Protein AF-A0A1G9JHT1-F1 (afdb_monomer)

Solvent-accessible surface area (backbone atoms only — not comparable to full-atom values): 10284 Å² total; per-residue (Å²): 115,94,55,95,78,43,48,78,46,76,85,43,63,90,79,62,31,42,39,38,41,37,35,56,71,62,44,63,28,94,86,67,50,77,42,73,45,40,36,40,40,40,38,31,60,54,56,98,87,59,50,66,68,62,58,49,41,74,72,47,63,85,46,88,54,52,39,82,48,91,81,76,81,91,50,94,50,60,49,29,35,42,33,61,37,62,83,38,57,55,94,40,72,5,24,39,32,38,39,40,35,38,56,42,69,46,42,94,68,48,52,48,74,42,78,48,89,74,87,73,82,78,70,95,74,88,65,92,77,83,82,78,72,52,80,39,68,80,34,68,72,47,39,32,36,35,38,38,34,40,51,40,30,52,54,46,40,70,65,53,49,50,40,51,50,48,34,60,73,74,65,60,81,85,120

pLDDT: mean 82.98, std 16.63, range [43.59, 98.5]

Foldseek 3Di:
DDDPQKDWDWDDDPPQKTKIKIKHFFDQFPVRDTDTKIKMKMKHFADPPDDLVVVVCVVCVVAPQWDWDDQDPQAPAKTKIWGFACVDPVVQRTKTKMKMKGKDFADPDFQDWDFDDDDDPDDPPPDDDDDDGDTDRDGHGGMMMMMMMITDGPRCCVVSSVVVSCCVPPPDDDD

Mean predicted aligned error: 8.84 Å

Radius of gyration: 19.45 Å; Cα contacts (8 Å, |Δi|>4): 325; chains: 1; bounding box: 48×53×46 Å

Structure (mmCIF, N/CA/C/O backbone):
data_AF-A0A1G9JHT1-F1
#
_entry.id   AF-A0A1G9JHT1-F1
#
loop_
_atom_site.group_PDB
_atom_site.id
_atom_site.type_symbol
_atom_site.label_atom_id
_atom_site.label_alt_id
_atom_site.label_comp_id
_atom_site.label_asym_id
_atom_site.label_entity_id
_atom_site.label_seq_id
_atom_site.pdbx_PDB_ins_code
_atom_site.Cartn_x
_atom_site.Cartn_y
_atom_site.Cartn_z
_atom_site.occupancy
_atom_site.B_iso_or_equiv
_atom_site.auth_seq_id
_atom_site.auth_comp_id
_atom_site.auth_asym_id
_atom_site.auth_atom_id
_atom_site.pdbx_PDB_model_num
ATOM 1 N N . MET A 1 1 ? -6.364 13.623 -1.952 1.00 59.78 1 MET A N 1
ATOM 2 C CA . MET A 1 1 ? -5.634 14.123 -3.144 1.00 59.78 1 MET A CA 1
ATOM 3 C C . MET A 1 1 ? -4.218 14.443 -2.692 1.00 59.78 1 MET A C 1
ATOM 5 O O . MET A 1 1 ? -4.106 15.086 -1.659 1.00 59.78 1 MET A O 1
ATOM 9 N N . LEU A 1 2 ? -3.175 13.962 -3.378 1.00 71.62 2 LEU A N 1
ATOM 10 C CA . LEU A 1 2 ? -1.789 14.315 -3.047 1.00 71.62 2 LEU A CA 1
ATOM 11 C C . LEU A 1 2 ? -1.526 15.788 -3.387 1.00 71.62 2 LEU A C 1
ATOM 13 O O . LEU A 1 2 ? -1.843 16.217 -4.498 1.00 71.62 2 LEU A O 1
ATOM 17 N N . ASP A 1 3 ? -0.974 16.540 -2.436 1.00 79.62 3 ASP A N 1
ATOM 18 C CA . ASP A 1 3 ? -0.668 17.968 -2.565 1.00 79.62 3 ASP A CA 1
ATOM 19 C C . ASP A 1 3 ? 0.625 18.347 -1.809 1.00 79.62 3 ASP A C 1
ATOM 21 O O . ASP A 1 3 ? 1.334 17.485 -1.286 1.00 79.62 3 ASP A O 1
ATOM 25 N N . SER A 1 4 ? 0.951 19.643 -1.762 1.00 68.06 4 SER A N 1
ATOM 26 C CA . SER A 1 4 ? 2.187 20.168 -1.161 1.00 68.06 4 SER A CA 1
ATOM 27 C C . SER A 1 4 ? 2.312 19.970 0.354 1.00 68.06 4 SER A C 1
ATOM 29 O O . SER A 1 4 ? 3.372 20.251 0.911 1.00 68.06 4 SER A O 1
ATOM 31 N N . THR A 1 5 ? 1.267 19.497 1.034 1.00 75.31 5 THR A N 1
ATOM 32 C CA . THR A 1 5 ? 1.295 19.191 2.472 1.00 75.31 5 THR A CA 1
ATOM 33 C C . THR A 1 5 ? 1.816 17.783 2.776 1.00 75.31 5 THR A C 1
ATOM 35 O O . THR A 1 5 ? 2.046 17.450 3.938 1.00 75.31 5 THR A O 1
ATOM 38 N N . TRP A 1 6 ? 2.015 16.950 1.750 1.00 82.88 6 TRP A N 1
ATOM 39 C CA . TRP A 1 6 ? 2.422 15.554 1.887 1.00 82.88 6 TRP A CA 1
ATOM 40 C C . TRP A 1 6 ? 3.946 15.437 1.857 1.00 82.88 6 TRP A C 1
ATOM 42 O O . TRP A 1 6 ? 4.615 16.087 1.052 1.00 82.88 6 TRP A O 1
ATOM 52 N N . ARG A 1 7 ? 4.510 14.563 2.697 1.00 71.56 7 ARG A N 1
ATOM 53 C CA . ARG A 1 7 ? 5.939 14.221 2.619 1.00 71.56 7 ARG A CA 1
ATOM 54 C C . ARG A 1 7 ? 6.144 13.027 1.690 1.00 71.56 7 ARG A C 1
ATOM 56 O O . ARG A 1 7 ? 5.391 12.058 1.778 1.00 71.56 7 ARG A O 1
ATOM 63 N N . VAL A 1 8 ? 7.172 13.096 0.840 1.00 69.75 8 VAL A N 1
ATOM 64 C CA . VAL A 1 8 ? 7.596 12.007 -0.053 1.00 69.75 8 VAL A CA 1
ATOM 65 C C . VAL A 1 8 ? 9.074 11.700 0.177 1.00 69.75 8 VAL A C 1
ATOM 67 O O . VAL A 1 8 ? 9.914 12.582 0.011 1.00 69.75 8 VAL A O 1
ATOM 70 N N . ASP A 1 9 ? 9.384 10.452 0.522 1.00 66.75 9 ASP A N 1
ATOM 71 C CA . ASP A 1 9 ? 10.747 9.963 0.755 1.00 66.75 9 ASP A CA 1
ATOM 72 C C . ASP A 1 9 ? 11.097 8.845 -0.253 1.00 66.75 9 ASP A C 1
ATOM 74 O O . ASP A 1 9 ? 10.294 7.934 -0.458 1.00 66.75 9 ASP A O 1
ATOM 78 N N . ILE A 1 10 ? 12.293 8.887 -0.868 1.00 65.38 10 ILE A N 1
ATOM 79 C CA . ILE A 1 10 ? 12.769 7.913 -1.882 1.00 65.38 10 ILE A CA 1
ATOM 80 C C . ILE A 1 10 ? 14.057 7.220 -1.389 1.00 65.38 10 ILE A C 1
ATOM 82 O O . ILE A 1 10 ? 15.157 7.689 -1.692 1.00 65.38 10 ILE A O 1
ATOM 86 N N . PRO A 1 11 ? 13.967 6.152 -0.574 1.00 55.84 11 PRO A N 1
ATOM 87 C CA . PRO A 1 11 ? 15.137 5.617 0.125 1.00 55.84 11 PRO A CA 1
ATOM 88 C C . PRO A 1 11 ? 16.030 4.654 -0.676 1.00 55.84 11 PRO A C 1
ATOM 90 O O . PRO A 1 11 ? 17.174 4.459 -0.269 1.00 55.84 11 PRO A O 1
ATOM 93 N N . ASP A 1 12 ? 15.575 4.045 -1.780 1.00 52.59 12 ASP A N 1
ATOM 94 C CA . ASP A 1 12 ? 16.397 3.077 -2.528 1.00 52.59 12 ASP A CA 1
ATOM 95 C C . ASP A 1 12 ? 16.121 3.098 -4.041 1.00 52.59 12 ASP A C 1
ATOM 97 O O . ASP A 1 12 ? 14.974 3.159 -4.479 1.00 52.59 12 ASP A O 1
ATOM 101 N N . TYR A 1 13 ? 17.207 3.046 -4.813 1.00 54.97 13 TYR A N 1
ATOM 102 C CA . TYR A 1 13 ? 17.247 2.822 -6.265 1.00 54.97 13 TYR A CA 1
ATOM 103 C C . TYR A 1 13 ? 18.333 1.783 -6.634 1.00 54.97 13 TYR A C 1
ATOM 105 O O . TYR A 1 13 ? 18.341 1.231 -7.735 1.00 54.97 13 TYR A O 1
ATOM 113 N N . LYS A 1 14 ? 19.270 1.466 -5.722 1.00 53.94 14 LYS A N 1
ATOM 114 C CA . LYS A 1 14 ? 20.508 0.731 -6.046 1.00 53.94 14 LYS A CA 1
ATOM 115 C C . LYS A 1 14 ? 20.284 -0.756 -6.334 1.00 53.94 14 LYS A C 1
ATOM 117 O O . LYS A 1 14 ? 21.107 -1.356 -7.017 1.00 53.94 14 LYS A O 1
ATOM 122 N N . ASN A 1 15 ? 19.174 -1.339 -5.877 1.00 63.16 15 ASN A N 1
ATOM 123 C CA . ASN A 1 15 ? 18.905 -2.781 -5.972 1.00 63.16 15 ASN A CA 1
ATOM 124 C C . ASN A 1 15 ? 17.887 -3.173 -7.062 1.00 63.16 15 ASN A C 1
ATOM 126 O O . ASN A 1 15 ? 17.264 -4.229 -6.965 1.00 63.16 15 ASN A O 1
ATOM 130 N N . ARG A 1 16 ? 17.677 -2.329 -8.088 1.00 67.56 16 ARG A N 1
ATOM 131 C CA . ARG A 1 16 ? 16.566 -2.473 -9.064 1.00 67.56 16 ARG A CA 1
ATOM 132 C C . ARG A 1 16 ? 15.190 -2.535 -8.385 1.00 67.56 16 ARG A C 1
ATOM 134 O O . ARG A 1 16 ? 14.258 -3.182 -8.869 1.00 67.56 16 ARG A O 1
ATOM 141 N N . GLN A 1 17 ? 15.103 -1.875 -7.236 1.00 72.50 17 GLN A N 1
ATOM 142 C CA . GLN A 1 17 ? 13.898 -1.664 -6.457 1.00 72.50 17 GLN A CA 1
ATOM 143 C C . GLN A 1 17 ? 13.781 -0.166 -6.216 1.00 72.50 17 GLN A C 1
ATOM 145 O O . GLN A 1 17 ? 14.774 0.473 -5.875 1.00 72.50 17 GLN A O 1
ATOM 150 N N . GLY A 1 18 ? 12.590 0.375 -6.440 1.00 75.62 18 GLY A N 1
ATOM 151 C CA . GLY A 1 18 ? 12.225 1.734 -6.075 1.00 75.62 18 GLY A CA 1
ATOM 152 C C . GLY A 1 18 ? 11.284 1.679 -4.886 1.00 75.62 18 GLY A C 1
ATOM 153 O O . GLY A 1 18 ? 10.299 0.945 -4.925 1.00 75.62 18 GLY A O 1
ATOM 154 N N . VAL A 1 19 ? 11.572 2.445 -3.842 1.00 80.56 19 VAL A N 1
ATOM 155 C CA . VAL A 1 19 ? 10.673 2.598 -2.696 1.00 80.56 19 VAL A CA 1
ATOM 156 C C . VAL A 1 19 ? 10.287 4.064 -2.581 1.00 80.56 19 VAL A C 1
ATOM 158 O O . VAL A 1 19 ? 11.138 4.937 -2.719 1.00 80.56 19 VAL A O 1
ATOM 161 N N . PHE A 1 20 ? 9.009 4.325 -2.332 1.00 83.00 20 PHE A N 1
ATOM 162 C CA . PHE A 1 20 ? 8.463 5.655 -2.110 1.00 83.00 20 PHE A CA 1
ATOM 163 C C . PHE A 1 20 ? 7.567 5.604 -0.883 1.00 83.00 20 PHE A C 1
ATOM 165 O O . PHE A 1 20 ? 6.588 4.859 -0.851 1.00 83.00 20 PHE A O 1
ATOM 172 N N . VAL A 1 21 ? 7.900 6.394 0.128 1.00 85.62 21 VAL A N 1
ATOM 173 C CA . VAL A 1 21 ? 7.052 6.570 1.307 1.00 85.62 21 VAL A CA 1
ATOM 174 C C . VAL A 1 21 ? 6.304 7.876 1.139 1.00 85.62 21 VAL A C 1
ATOM 176 O O . VAL A 1 21 ? 6.916 8.913 0.902 1.00 85.62 21 VAL A O 1
ATOM 179 N N . ILE A 1 22 ? 4.986 7.821 1.262 1.00 88.31 22 ILE A N 1
ATOM 180 C CA . ILE A 1 22 ? 4.103 8.973 1.199 1.00 88.31 22 ILE A CA 1
ATOM 181 C C . ILE A 1 22 ? 3.436 9.111 2.565 1.00 88.31 22 ILE A C 1
ATOM 183 O O . ILE A 1 22 ? 2.743 8.200 3.023 1.00 88.31 22 ILE A O 1
ATOM 187 N N . THR A 1 23 ? 3.632 10.253 3.215 1.00 90.81 23 THR A N 1
ATOM 188 C CA . THR A 1 23 ? 3.018 10.572 4.510 1.00 90.81 23 THR A CA 1
ATOM 189 C C . THR A 1 23 ? 2.042 11.737 4.333 1.00 90.81 23 THR A C 1
ATOM 191 O O . THR A 1 23 ? 2.486 12.886 4.239 1.00 90.81 23 THR A O 1
ATOM 194 N N . PRO A 1 24 ? 0.725 11.468 4.258 1.00 92.06 24 PRO A N 1
ATOM 195 C CA . PRO A 1 24 ? -0.299 12.510 4.238 1.00 92.06 24 PRO A CA 1
ATOM 196 C C . PRO A 1 24 ? -0.397 13.269 5.567 1.00 92.06 24 PRO A C 1
ATOM 198 O O . PRO A 1 24 ? 0.127 12.805 6.587 1.00 92.06 24 PRO A O 1
ATOM 201 N N . PRO A 1 25 ? -1.135 14.393 5.596 1.00 91.75 25 PRO A N 1
ATOM 202 C CA . PRO A 1 25 ? -1.530 15.037 6.839 1.00 91.75 25 PRO A CA 1
ATOM 203 C C . PRO A 1 25 ? -2.275 14.085 7.777 1.00 91.75 25 PRO A C 1
ATOM 205 O O . PRO A 1 25 ? -3.011 13.191 7.350 1.00 91.75 25 PRO A O 1
ATOM 208 N N . THR A 1 26 ? -2.111 14.318 9.076 1.00 94.00 26 THR A N 1
ATOM 209 C CA . THR A 1 26 ? -2.847 13.602 10.119 1.00 94.00 26 THR A CA 1
ATOM 210 C C .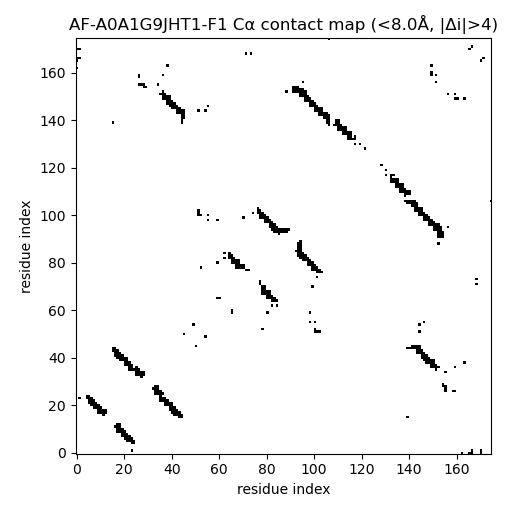 THR A 1 26 ? -4.355 13.823 9.998 1.00 94.00 26 THR A C 1
ATOM 212 O O . THR A 1 26 ? -4.801 14.917 9.652 1.00 94.00 26 THR A O 1
ATOM 215 N N . VAL A 1 27 ? -5.142 12.813 10.367 1.00 94.38 27 VAL A N 1
ATOM 216 C CA . VAL A 1 27 ? -6.609 12.877 10.416 1.00 94.38 27 VAL A CA 1
ATOM 217 C C . VAL A 1 27 ? -7.073 12.774 11.864 1.00 94.38 27 VAL A C 1
ATOM 219 O O . VAL A 1 27 ? -6.485 12.043 12.661 1.00 94.38 27 VAL A O 1
ATOM 222 N N . LYS A 1 28 ? -8.137 13.498 12.221 1.00 94.19 28 LYS A N 1
ATOM 223 C CA . LYS A 1 28 ? -8.744 13.397 13.550 1.00 94.19 28 LYS A CA 1
ATOM 224 C C . LYS A 1 28 ? -9.539 12.105 13.686 1.00 94.19 28 LYS A C 1
ATOM 226 O O . LYS A 1 28 ? -10.432 11.846 12.884 1.00 94.19 28 LYS A O 1
ATOM 231 N N . ASN A 1 29 ? -9.263 11.333 14.734 1.00 92.81 29 ASN A N 1
ATOM 232 C CA . ASN A 1 29 ? -10.130 10.225 15.121 1.00 92.81 29 ASN A CA 1
ATOM 233 C C . ASN A 1 29 ? -11.416 10.734 15.802 1.00 92.81 29 ASN A C 1
ATOM 235 O O . ASN A 1 29 ? -11.585 11.930 16.055 1.00 92.81 29 ASN A O 1
ATOM 239 N N . LYS A 1 30 ? -12.312 9.809 16.167 1.00 87.94 30 LYS A N 1
ATOM 240 C CA . LYS A 1 30 ? -13.597 10.113 16.833 1.00 87.94 30 LYS A CA 1
ATOM 241 C C . LYS A 1 30 ? -13.456 10.898 18.146 1.00 87.94 30 LYS A C 1
ATOM 243 O O . LYS A 1 30 ? -14.389 11.586 18.543 1.00 87.94 30 LYS A O 1
ATOM 248 N N . ASN A 1 31 ? -12.292 10.826 18.793 1.00 89.38 31 ASN A N 1
ATOM 249 C CA . ASN A 1 31 ? -11.983 11.532 20.039 1.00 89.38 31 ASN A CA 1
ATOM 250 C C . ASN A 1 31 ? -11.269 12.879 19.801 1.00 89.38 31 ASN A C 1
ATOM 252 O O . ASN A 1 31 ? -10.809 13.508 20.750 1.00 89.38 31 ASN A O 1
ATOM 256 N N . GLY A 1 32 ? -11.128 13.314 18.544 1.00 91.19 32 GLY A N 1
ATOM 257 C CA . GLY A 1 32 ? -10.468 14.566 18.167 1.00 91.19 32 GLY A CA 1
ATOM 258 C C . GLY A 1 32 ? -8.936 14.521 18.168 1.00 91.19 32 GLY A C 1
ATOM 259 O O . GLY A 1 32 ? -8.303 15.549 17.905 1.00 91.19 32 GLY A O 1
ATOM 260 N N . LYS A 1 33 ? -8.334 13.352 18.431 1.00 94.06 33 LYS A N 1
ATOM 261 C CA . LYS A 1 33 ? -6.881 13.143 18.411 1.00 94.06 33 LYS A CA 1
ATOM 262 C C . LYS A 1 33 ? -6.394 13.025 16.970 1.00 94.06 33 LYS A C 1
ATOM 264 O O . LYS A 1 33 ? -6.964 12.268 16.191 1.00 94.06 33 LYS A O 1
ATOM 269 N N . ASP A 1 34 ? -5.320 13.734 16.643 1.00 96.31 34 ASP A N 1
ATOM 270 C CA . ASP A 1 34 ? -4.668 13.643 15.337 1.00 96.31 34 ASP A CA 1
ATOM 271 C C . ASP A 1 34 ? -3.868 12.337 15.219 1.00 96.31 34 ASP A C 1
ATOM 273 O O . ASP A 1 34 ? -3.015 12.036 16.058 1.00 96.31 34 ASP A O 1
ATOM 277 N N . ILE A 1 35 ? -4.160 11.558 14.179 1.00 96.25 35 ILE A N 1
ATOM 278 C CA . ILE A 1 35 ? -3.547 10.262 13.888 1.00 96.25 35 ILE A CA 1
ATOM 279 C C . ILE A 1 35 ? -2.919 10.303 12.495 1.00 96.25 35 ILE A C 1
ATOM 281 O O . ILE A 1 35 ? -3.543 10.730 11.524 1.00 96.25 35 ILE A O 1
ATOM 285 N N . GLY A 1 36 ? -1.665 9.868 12.405 1.00 95.00 36 GLY A N 1
ATOM 286 C CA . GLY A 1 36 ? -0.956 9.712 11.139 1.00 95.00 36 GLY A CA 1
ATOM 287 C C . GLY A 1 36 ? -1.205 8.345 10.508 1.00 95.00 36 GLY A C 1
ATOM 288 O O . GLY A 1 36 ? -1.515 7.373 11.192 1.00 95.00 36 GLY A O 1
ATOM 289 N N . TYR A 1 37 ? -1.024 8.275 9.198 1.00 96.75 37 TYR A N 1
ATOM 290 C CA . TYR A 1 37 ? -1.010 7.039 8.423 1.00 96.75 37 TYR A CA 1
ATOM 291 C C . TYR A 1 37 ? 0.010 7.188 7.296 1.00 96.75 37 TYR A C 1
ATOM 293 O O . TYR A 1 37 ? 0.466 8.295 7.001 1.00 96.75 37 TYR A O 1
ATOM 301 N N . THR A 1 38 ? 0.419 6.075 6.701 1.00 95.75 38 THR A N 1
ATOM 302 C CA . THR A 1 38 ? 1.460 6.069 5.669 1.00 95.75 38 THR A CA 1
ATOM 303 C C . THR A 1 38 ? 1.016 5.244 4.478 1.00 95.75 38 THR A C 1
ATOM 305 O O . THR A 1 38 ? 0.375 4.207 4.626 1.00 95.75 38 THR A O 1
ATOM 308 N N . MET A 1 39 ? 1.378 5.705 3.285 1.00 94.75 39 MET A N 1
ATOM 309 C CA . MET A 1 39 ? 1.302 4.912 2.070 1.00 94.75 39 MET A CA 1
ATOM 310 C C . MET A 1 39 ? 2.714 4.557 1.619 1.00 94.75 39 MET A C 1
ATOM 312 O O . MET A 1 39 ? 3.584 5.423 1.556 1.00 94.75 39 MET A O 1
ATOM 316 N N . LEU A 1 40 ? 2.951 3.288 1.307 1.00 92.19 40 LEU A N 1
ATOM 317 C CA . LEU A 1 40 ? 4.223 2.814 0.769 1.00 92.19 40 LEU A CA 1
ATOM 318 C C . LEU A 1 40 ? 4.002 2.326 -0.656 1.00 92.19 40 LEU A C 1
ATOM 320 O O . LEU A 1 40 ? 3.102 1.532 -0.904 1.00 92.19 40 LEU A O 1
ATOM 324 N N . LEU A 1 41 ? 4.844 2.767 -1.577 1.00 91.56 41 LEU A N 1
ATOM 325 C CA . LEU A 1 41 ? 4.943 2.223 -2.920 1.00 91.56 41 LEU A CA 1
ATOM 326 C C . LEU A 1 41 ? 6.301 1.544 -3.068 1.00 91.56 41 LEU A C 1
ATOM 328 O O . LEU A 1 41 ? 7.339 2.131 -2.780 1.00 91.56 41 LEU A O 1
ATOM 332 N N . MET A 1 42 ? 6.284 0.306 -3.538 1.00 89.69 42 MET A N 1
ATOM 333 C CA . MET A 1 42 ? 7.469 -0.455 -3.900 1.00 89.69 42 MET A CA 1
ATOM 334 C C . MET A 1 42 ? 7.331 -0.913 -5.342 1.00 89.69 42 MET A C 1
ATOM 336 O O . MET A 1 42 ? 6.322 -1.508 -5.704 1.00 89.69 42 MET A O 1
ATOM 340 N N . GLY A 1 43 ? 8.332 -0.645 -6.165 1.00 88.56 43 GLY A N 1
ATOM 341 C CA . GLY A 1 43 ? 8.450 -1.184 -7.512 1.00 88.56 43 GLY A CA 1
ATOM 342 C C . GLY A 1 43 ? 9.692 -2.052 -7.598 1.00 88.56 43 GLY A C 1
ATOM 343 O O . GLY A 1 43 ? 10.737 -1.675 -7.070 1.00 88.56 43 GLY A O 1
ATOM 344 N N . LYS A 1 44 ? 9.614 -3.196 -8.273 1.00 88.62 44 LYS A N 1
ATOM 345 C CA . LYS A 1 44 ? 10.799 -3.994 -8.594 1.00 88.62 44 LYS A CA 1
ATOM 346 C C . LYS A 1 44 ? 10.672 -4.682 -9.937 1.00 88.62 44 LYS A C 1
ATOM 348 O O . LYS A 1 44 ? 9.579 -5.072 -10.337 1.00 88.62 44 LYS A O 1
ATOM 353 N N . VAL A 1 45 ? 11.811 -4.935 -10.570 1.00 88.06 45 VAL A N 1
ATOM 354 C CA . VAL A 1 45 ? 11.867 -5.853 -11.714 1.00 88.06 45 VAL A CA 1
ATOM 355 C C . VAL A 1 45 ? 11.570 -7.275 -11.227 1.00 88.06 45 VAL A C 1
ATOM 357 O O . VAL A 1 45 ? 12.120 -7.728 -10.212 1.00 88.06 45 VAL A O 1
ATOM 360 N N . ALA A 1 46 ? 10.666 -7.969 -11.909 1.00 90.50 46 ALA A N 1
ATOM 361 C CA . ALA A 1 46 ? 10.356 -9.371 -11.664 1.00 90.50 46 ALA A CA 1
ATOM 362 C C . ALA A 1 46 ? 11.536 -10.264 -12.082 1.00 90.50 46 ALA A C 1
ATOM 364 O O . ALA A 1 46 ? 12.215 -9.986 -13.071 1.00 90.50 46 ALA A O 1
ATOM 365 N N . GLY A 1 47 ? 11.796 -11.332 -11.322 1.00 89.06 47 GLY A N 1
ATOM 366 C CA . GLY A 1 47 ? 12.656 -12.419 -11.806 1.00 89.06 47 GLY A CA 1
ATOM 367 C C . GLY A 1 47 ? 11.949 -13.230 -12.898 1.00 89.06 47 GLY A C 1
ATOM 368 O O . GLY A 1 47 ? 10.727 -13.163 -12.994 1.00 89.06 47 GLY A O 1
ATOM 369 N N . GLU A 1 48 ? 12.698 -14.009 -13.685 1.00 85.81 48 GLU A N 1
ATOM 370 C CA . GLU A 1 48 ? 12.163 -14.770 -14.834 1.00 85.81 48 GLU A CA 1
ATOM 371 C C . GLU A 1 48 ? 10.962 -15.662 -14.466 1.00 85.81 48 GLU A C 1
ATOM 373 O O . GLU A 1 48 ? 9.965 -15.662 -15.183 1.00 85.81 48 GLU A O 1
ATOM 378 N N . ASP A 1 49 ? 11.010 -16.320 -13.303 1.00 91.06 49 ASP A N 1
ATOM 379 C CA . ASP A 1 49 ? 9.954 -17.223 -12.816 1.00 91.06 49 ASP A CA 1
ATOM 380 C C . ASP A 1 49 ? 9.118 -16.637 -11.664 1.00 91.06 49 ASP A C 1
ATOM 382 O O . ASP A 1 49 ? 8.320 -17.337 -11.031 1.00 91.06 49 ASP A O 1
ATOM 386 N N . GLU A 1 50 ? 9.317 -15.363 -11.317 1.00 93.12 50 GLU A N 1
ATOM 387 C CA . GLU A 1 50 ? 8.584 -14.766 -10.203 1.00 93.12 50 GLU A CA 1
ATOM 388 C C . GLU A 1 50 ? 7.166 -14.376 -10.633 1.00 93.12 50 GLU A C 1
ATOM 390 O O . GLU A 1 50 ? 6.940 -13.885 -11.735 1.00 93.12 50 GLU A O 1
ATOM 395 N N . GLN A 1 51 ? 6.201 -14.564 -9.732 1.00 95.25 51 GLN A N 1
ATOM 396 C CA . GLN A 1 51 ? 4.816 -14.137 -9.920 1.00 95.25 51 GLN A CA 1
ATOM 397 C C . GLN A 1 51 ? 4.458 -13.045 -8.916 1.00 95.25 51 GLN A C 1
ATOM 399 O O . GLN A 1 51 ? 4.892 -13.091 -7.757 1.00 95.25 51 GLN A O 1
ATOM 404 N N . LEU A 1 52 ? 3.592 -12.113 -9.325 1.00 95.25 52 LEU A N 1
ATOM 405 C CA . LEU A 1 52 ? 3.091 -11.048 -8.456 1.00 95.25 52 LEU A CA 1
ATOM 406 C C . LEU A 1 52 ? 2.493 -11.597 -7.151 1.00 95.25 52 LEU A C 1
ATOM 408 O O . LEU A 1 52 ? 2.739 -11.056 -6.075 1.00 95.25 52 LEU A O 1
ATOM 412 N N . SER A 1 53 ? 1.742 -12.698 -7.238 1.00 95.62 53 SER A N 1
ATOM 413 C CA . SER A 1 53 ? 1.140 -13.386 -6.089 1.00 95.62 53 SER A CA 1
ATOM 414 C C . SER A 1 53 ? 2.182 -13.789 -5.046 1.00 95.62 53 SER A C 1
ATOM 416 O O . SER A 1 53 ? 2.017 -13.478 -3.868 1.00 95.62 53 SER A O 1
ATOM 418 N N . GLY A 1 54 ? 3.278 -14.415 -5.477 1.00 95.44 54 GLY A N 1
ATOM 419 C CA . GLY A 1 54 ? 4.379 -14.811 -4.604 1.00 95.44 54 GLY A CA 1
ATOM 420 C C . GLY A 1 54 ? 5.104 -13.612 -3.999 1.00 95.44 54 GLY A C 1
ATOM 421 O O . GLY A 1 54 ? 5.492 -13.656 -2.832 1.00 95.44 54 GLY A O 1
ATOM 422 N N . TYR A 1 55 ? 5.256 -12.519 -4.751 1.00 94.38 55 TYR A N 1
ATOM 423 C CA . TYR A 1 55 ? 5.860 -11.297 -4.224 1.00 94.38 55 TYR A CA 1
ATOM 424 C C . TYR A 1 55 ? 4.984 -10.629 -3.154 1.00 94.38 55 TYR A C 1
ATOM 426 O O . TYR A 1 55 ? 5.476 -10.320 -2.070 1.00 94.38 55 TYR A O 1
ATOM 434 N N . VAL A 1 56 ? 3.681 -10.472 -3.407 1.00 96.31 56 VAL A N 1
ATOM 435 C CA . VAL A 1 56 ? 2.738 -9.903 -2.430 1.00 96.31 56 VAL A CA 1
ATOM 436 C C . VAL A 1 56 ? 2.615 -10.793 -1.196 1.00 96.31 56 VAL A C 1
ATOM 438 O O . VAL A 1 56 ? 2.604 -10.279 -0.079 1.00 96.31 56 VAL A O 1
ATOM 441 N N . GLU A 1 57 ? 2.595 -12.117 -1.360 1.00 95.56 57 GLU A N 1
ATOM 442 C CA . GLU A 1 57 ? 2.489 -13.059 -0.240 1.00 95.56 57 GLU A CA 1
ATOM 443 C C . GLU A 1 57 ? 3.679 -12.955 0.728 1.00 95.56 57 GLU A C 1
ATOM 445 O O . GLU A 1 57 ? 3.484 -13.063 1.935 1.00 95.56 57 GLU A O 1
ATOM 450 N N . LYS A 1 58 ? 4.892 -12.630 0.255 1.00 94.12 58 LYS A N 1
ATOM 451 C CA . LYS A 1 58 ? 6.040 -12.343 1.144 1.00 94.12 58 LYS A CA 1
ATOM 452 C C . LYS A 1 58 ? 5.769 -11.166 2.093 1.00 94.12 58 LYS A C 1
ATOM 454 O O . LYS A 1 58 ? 6.326 -11.123 3.187 1.00 94.12 58 LYS A O 1
ATOM 459 N N . LEU A 1 59 ? 4.931 -10.213 1.682 1.00 94.31 59 LEU A N 1
ATOM 460 C CA . LEU A 1 59 ? 4.606 -9.013 2.456 1.00 94.31 59 LEU A CA 1
ATOM 461 C C . LEU A 1 59 ? 3.432 -9.249 3.404 1.00 94.31 59 LEU A C 1
ATOM 463 O O . LEU A 1 59 ? 3.471 -8.825 4.561 1.00 94.31 59 LEU A O 1
ATOM 467 N N . VAL A 1 60 ? 2.392 -9.931 2.917 1.00 9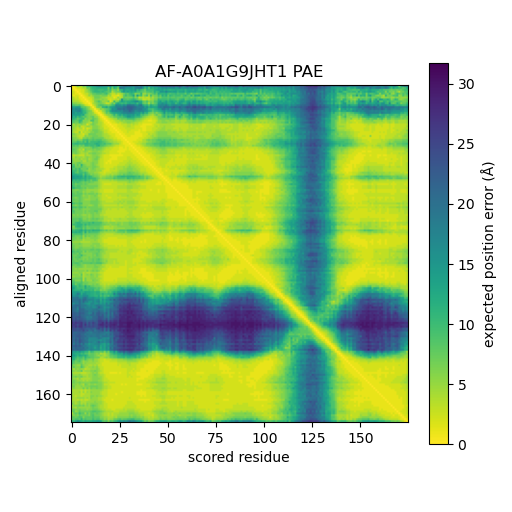6.50 60 VAL A N 1
ATOM 468 C CA . VAL A 1 60 ? 1.147 -10.117 3.673 1.00 96.50 60 VAL A CA 1
ATOM 469 C C . VAL A 1 60 ? 1.095 -11.424 4.460 1.00 96.50 60 VAL A C 1
ATOM 471 O O . VAL A 1 60 ? 0.331 -11.516 5.414 1.00 96.50 60 VAL A O 1
ATOM 474 N N . GLY A 1 61 ? 1.915 -12.421 4.122 1.00 96.00 61 GLY A N 1
ATOM 475 C CA . GLY A 1 61 ? 1.819 -13.791 4.639 1.00 96.00 61 GLY A CA 1
ATOM 476 C C . GLY A 1 61 ? 1.980 -13.922 6.153 1.00 96.00 61 GLY A C 1
ATOM 477 O O . GLY A 1 61 ? 1.413 -14.828 6.761 1.00 96.00 61 GLY A O 1
ATOM 478 N N . LYS A 1 62 ? 2.677 -12.968 6.783 1.00 94.88 62 LYS A N 1
ATOM 479 C CA . LYS A 1 62 ? 2.810 -12.875 8.245 1.00 94.88 62 LYS A CA 1
ATOM 480 C C . LYS A 1 62 ? 1.510 -12.492 8.964 1.00 94.88 62 LYS A C 1
ATOM 482 O O . LYS A 1 62 ? 1.420 -12.684 10.171 1.00 94.88 62 LYS A O 1
ATOM 487 N N . TYR A 1 63 ? 0.523 -11.949 8.249 1.00 96.31 63 TYR A N 1
ATOM 488 C CA . TYR A 1 63 ? -0.764 -11.556 8.813 1.00 96.31 63 TYR A CA 1
ATOM 489 C C . TYR A 1 63 ? -1.791 -12.676 8.607 1.00 96.31 63 TYR A C 1
ATOM 491 O O . TYR A 1 63 ? -2.233 -12.902 7.474 1.00 96.31 63 TYR A O 1
ATOM 499 N N . PRO A 1 64 ? -2.211 -13.379 9.675 1.00 95.12 64 PRO A N 1
ATOM 500 C CA . PRO A 1 64 ? -3.225 -14.428 9.569 1.00 95.12 64 PRO A CA 1
ATOM 501 C C . PRO A 1 64 ? -4.617 -13.861 9.259 1.00 95.12 64 PRO A C 1
ATOM 503 O O . PRO A 1 64 ? -5.483 -14.582 8.780 1.00 95.12 64 PRO A O 1
ATOM 506 N N . THR A 1 65 ? -4.829 -12.568 9.509 1.00 97.19 65 THR A N 1
ATOM 507 C CA . THR A 1 65 ? -6.091 -11.858 9.275 1.00 97.19 65 THR A CA 1
ATOM 508 C C . THR A 1 65 ? -6.198 -11.249 7.879 1.00 97.19 65 THR A C 1
ATOM 510 O O . THR A 1 65 ? -7.152 -10.521 7.603 1.00 97.19 65 THR A O 1
ATOM 513 N N . ARG A 1 66 ? -5.228 -11.516 6.992 1.00 97.44 66 ARG A N 1
ATOM 514 C CA . ARG A 1 66 ? -5.292 -11.046 5.608 1.00 97.44 66 ARG A CA 1
ATOM 515 C C . ARG A 1 66 ? -6.474 -11.689 4.886 1.00 97.44 66 ARG A C 1
ATOM 517 O O . ARG A 1 66 ? -6.669 -12.901 4.934 1.00 97.44 66 ARG A O 1
ATOM 524 N N . GLN A 1 67 ? -7.206 -10.881 4.142 1.00 98.00 67 GLN A N 1
ATOM 525 C CA . GLN A 1 67 ? -8.310 -11.311 3.306 1.00 98.00 67 GLN A CA 1
ATOM 526 C C . GLN A 1 67 ? -8.103 -10.767 1.901 1.00 98.00 67 GLN A C 1
ATOM 528 O O . GLN A 1 67 ? -7.870 -9.574 1.723 1.00 98.00 67 GLN A O 1
ATOM 533 N N . LYS A 1 68 ? -8.194 -11.635 0.889 1.00 97.38 68 LYS A N 1
ATOM 534 C CA . LYS A 1 68 ? -8.161 -11.192 -0.507 1.00 97.38 68 LYS A CA 1
ATOM 535 C C . LYS A 1 68 ? -9.442 -10.418 -0.821 1.00 97.38 68 LYS A C 1
ATOM 537 O O . LYS A 1 68 ? -10.534 -10.887 -0.502 1.00 97.38 68 LYS A O 1
ATOM 542 N N . ILE A 1 69 ? -9.307 -9.265 -1.464 1.00 97.25 69 ILE A N 1
ATOM 543 C CA . ILE A 1 69 ? -10.424 -8.383 -1.813 1.00 97.25 69 ILE A CA 1
ATOM 544 C C . ILE A 1 69 ? -10.367 -7.974 -3.286 1.00 97.25 69 ILE A C 1
ATOM 546 O O . ILE A 1 69 ? -9.314 -8.020 -3.923 1.00 97.25 69 ILE A O 1
ATOM 550 N N . SER A 1 70 ? -11.507 -7.530 -3.813 1.00 94.50 70 SER A N 1
ATOM 551 C CA . SER A 1 70 ? -11.548 -6.756 -5.054 1.00 94.50 70 SER A CA 1
ATOM 552 C C . SER A 1 70 ? -11.388 -5.279 -4.708 1.00 94.50 70 SER A C 1
ATOM 554 O O . SER A 1 70 ? -12.206 -4.736 -3.965 1.00 94.50 70 SER A O 1
ATOM 556 N N . PHE A 1 71 ? -10.330 -4.638 -5.207 1.00 94.12 71 PHE A N 1
ATOM 557 C CA . PHE A 1 71 ? -10.029 -3.244 -4.870 1.00 94.12 71 PHE A CA 1
ATOM 558 C C . PHE A 1 71 ? -10.424 -2.272 -5.986 1.00 94.12 71 PHE A C 1
ATOM 560 O O . PHE A 1 71 ? -11.183 -1.341 -5.730 1.00 94.12 71 PHE A O 1
ATOM 567 N N . SER A 1 72 ? -9.938 -2.515 -7.205 1.00 90.00 72 SER A N 1
ATOM 568 C CA . SER A 1 72 ? -10.187 -1.708 -8.402 1.00 90.00 72 SER A CA 1
ATOM 569 C C . SER A 1 72 ? -10.017 -2.574 -9.658 1.00 90.00 72 SER A C 1
ATOM 571 O O . SER A 1 72 ? -9.407 -3.639 -9.594 1.00 90.00 72 SER A O 1
ATOM 573 N N . ASN A 1 73 ? -10.539 -2.116 -10.795 1.00 88.31 73 ASN A N 1
ATOM 574 C CA . ASN A 1 73 ? -10.369 -2.730 -12.118 1.00 88.31 73 ASN A CA 1
ATOM 575 C C . ASN A 1 73 ? -9.480 -1.889 -13.053 1.00 88.31 73 ASN A C 1
ATOM 577 O O . ASN A 1 73 ? -9.453 -2.130 -14.255 1.00 88.31 73 ASN A O 1
ATOM 581 N N . LYS A 1 74 ? -8.774 -0.885 -12.515 1.00 89.62 74 LYS A N 1
ATOM 582 C CA . LYS A 1 74 ? -7.938 0.043 -13.293 1.00 89.62 74 LYS A CA 1
ATOM 583 C C . LYS A 1 74 ? -6.775 -0.630 -14.036 1.00 89.62 74 LYS A C 1
ATOM 585 O O . LYS A 1 74 ? -6.333 -0.108 -15.053 1.00 89.62 74 LYS A O 1
ATOM 590 N N . TYR A 1 75 ? -6.273 -1.748 -13.518 1.00 89.44 75 TYR A N 1
ATOM 591 C CA . TYR A 1 75 ? -5.164 -2.499 -14.104 1.00 89.44 75 TYR A CA 1
ATOM 592 C C . TYR A 1 75 ? -5.557 -3.971 -14.232 1.00 89.44 75 TYR A C 1
ATOM 594 O O . TYR A 1 75 ? -6.124 -4.528 -13.290 1.00 89.44 75 TYR A O 1
ATOM 602 N N . ASP A 1 76 ? -5.225 -4.592 -15.366 1.00 85.62 76 ASP A N 1
ATOM 603 C CA . ASP A 1 76 ? -5.664 -5.954 -15.707 1.00 85.62 76 ASP A CA 1
ATOM 604 C C . ASP A 1 76 ? -5.165 -7.008 -14.713 1.00 85.62 76 ASP A C 1
ATOM 606 O O . ASP A 1 76 ? -5.899 -7.912 -14.312 1.00 85.62 76 ASP A O 1
ATOM 610 N N . GLN A 1 77 ? -3.909 -6.882 -14.283 1.00 90.62 77 GLN A N 1
ATOM 611 C CA . GLN A 1 77 ? -3.268 -7.816 -13.364 1.00 90.62 77 GLN A CA 1
ATOM 612 C C . GLN A 1 77 ? -3.082 -7.164 -11.998 1.00 90.62 77 GLN A C 1
ATOM 614 O O . GLN A 1 77 ? -2.004 -6.683 -11.648 1.00 90.62 77 GLN A O 1
ATOM 619 N N . MET A 1 78 ? -4.167 -7.148 -11.224 1.00 94.94 78 ME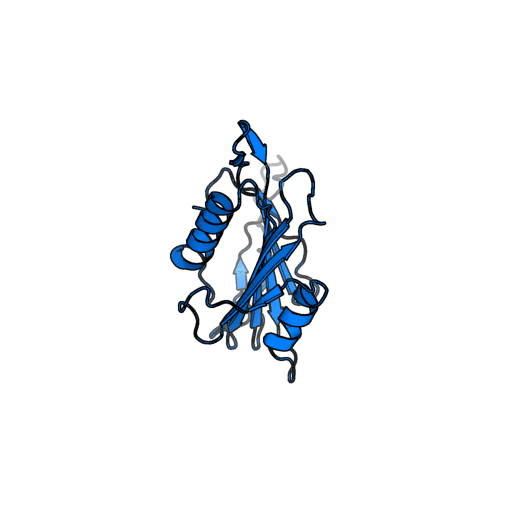T A N 1
ATOM 620 C CA . MET A 1 78 ? -4.196 -6.610 -9.868 1.00 94.94 78 MET A CA 1
ATOM 621 C C . MET A 1 78 ? -4.582 -7.687 -8.852 1.00 94.94 78 MET A C 1
ATOM 623 O O . MET A 1 78 ? -5.526 -8.454 -9.045 1.00 94.94 78 MET A O 1
ATOM 627 N N . ILE A 1 79 ? -3.885 -7.702 -7.718 1.00 96.88 79 ILE A N 1
ATOM 628 C CA . ILE A 1 79 ? -4.286 -8.457 -6.529 1.00 96.88 79 ILE A CA 1
ATOM 629 C C . ILE A 1 79 ? -4.319 -7.528 -5.328 1.00 96.88 79 ILE A C 1
ATOM 631 O O . ILE A 1 79 ? -3.450 -6.675 -5.178 1.00 96.88 79 ILE A O 1
ATOM 635 N N . ALA A 1 80 ? -5.304 -7.697 -4.453 1.00 98.00 80 ALA A N 1
ATOM 636 C CA . ALA A 1 80 ? -5.415 -6.867 -3.268 1.00 98.00 80 ALA A CA 1
ATOM 637 C C . ALA A 1 80 ? -5.784 -7.676 -2.028 1.00 98.00 80 ALA A C 1
ATOM 639 O O . ALA A 1 80 ? -6.524 -8.660 -2.103 1.00 98.00 80 ALA A O 1
ATOM 640 N N . TYR A 1 81 ? -5.265 -7.228 -0.890 1.00 98.44 81 TYR A N 1
ATOM 641 C CA . TYR A 1 81 ? -5.549 -7.771 0.427 1.00 98.44 81 TYR A CA 1
ATOM 642 C C . TYR A 1 81 ? -5.930 -6.653 1.392 1.00 98.44 81 TYR A C 1
ATOM 644 O O . TYR A 1 81 ? -5.332 -5.580 1.381 1.00 98.44 81 TYR A O 1
ATOM 652 N N . GLU A 1 82 ? -6.902 -6.941 2.244 1.00 98.50 82 GLU A N 1
ATOM 653 C CA . GLU A 1 82 ? -7.236 -6.178 3.442 1.00 98.50 82 GLU A CA 1
ATOM 654 C C . GLU A 1 82 ? -6.738 -6.954 4.661 1.00 98.50 82 GLU A C 1
ATOM 656 O O . GLU A 1 82 ? -6.859 -8.178 4.713 1.00 98.50 82 GLU A O 1
ATOM 661 N N . ILE A 1 83 ? -6.161 -6.265 5.638 1.00 98.44 83 ILE A N 1
ATOM 662 C CA . ILE A 1 83 ? -5.650 -6.865 6.870 1.00 98.44 83 ILE A CA 1
ATOM 663 C C . ILE A 1 83 ? -6.246 -6.097 8.042 1.00 98.44 83 ILE A C 1
ATOM 665 O O . ILE A 1 83 ? -6.061 -4.886 8.140 1.00 98.44 83 ILE A O 1
ATOM 669 N N . LYS A 1 84 ? -6.918 -6.810 8.950 1.00 97.88 84 LYS A N 1
ATOM 670 C CA . LYS A 1 84 ? -7.434 -6.252 10.207 1.00 97.88 84 LYS A CA 1
ATOM 671 C C . LYS A 1 84 ? -6.788 -6.969 11.377 1.00 97.88 84 LYS A C 1
ATOM 673 O O . LYS A 1 84 ? -7.039 -8.153 11.578 1.00 97.88 84 LYS A O 1
ATOM 678 N N . ASP A 1 85 ? -5.941 -6.294 12.139 1.00 97.12 85 ASP A N 1
ATOM 679 C CA . ASP A 1 85 ? -5.215 -6.901 13.256 1.00 97.12 85 ASP A CA 1
ATOM 680 C C . ASP A 1 85 ? -5.368 -6.062 14.524 1.00 97.12 85 ASP A C 1
ATOM 682 O O . ASP A 1 85 ? -4.796 -4.984 14.656 1.00 97.12 85 ASP A O 1
ATOM 686 N N . LYS A 1 86 ? -6.117 -6.592 15.494 1.00 96.12 86 LYS A N 1
ATOM 687 C CA . LYS A 1 86 ? -6.377 -5.923 16.777 1.00 96.12 86 LYS A CA 1
ATOM 688 C C . LYS A 1 86 ? -5.125 -5.759 17.643 1.00 96.12 86 LYS A C 1
ATOM 690 O O . LYS A 1 86 ? -5.138 -4.950 18.566 1.00 96.12 86 LYS A O 1
ATOM 695 N N . ASN A 1 87 ? -4.068 -6.529 17.378 1.00 95.69 87 ASN A N 1
ATOM 696 C CA . ASN A 1 87 ? -2.818 -6.454 18.134 1.00 95.69 87 ASN A CA 1
ATOM 697 C C . ASN A 1 87 ? -1.891 -5.349 17.616 1.00 95.69 87 ASN A C 1
ATOM 699 O O . ASN A 1 87 ? -1.012 -4.893 18.348 1.00 95.69 87 ASN A O 1
ATOM 703 N N . LEU A 1 88 ? -2.079 -4.905 16.370 1.00 93.94 88 LEU A N 1
ATOM 704 C CA . LEU A 1 88 ? -1.402 -3.727 15.838 1.00 93.94 88 LEU A CA 1
ATOM 705 C C . LEU A 1 88 ? -2.117 -2.480 16.340 1.00 93.94 88 LEU A C 1
ATOM 707 O O . LEU A 1 88 ? -3.337 -2.421 16.314 1.00 93.94 88 LEU A O 1
ATOM 711 N N . TYR A 1 89 ? -1.365 -1.485 16.805 1.00 93.81 89 TYR A N 1
ATOM 712 C CA . TYR A 1 89 ? -1.916 -0.214 17.296 1.00 93.81 89 TYR A CA 1
ATOM 713 C C . TYR A 1 89 ? -3.143 -0.385 18.224 1.00 93.81 89 TYR A C 1
ATOM 715 O O . TYR A 1 89 ? -4.188 0.222 17.988 1.00 93.81 89 TYR A O 1
ATOM 723 N N . PRO A 1 90 ? -3.057 -1.187 19.304 1.00 94.06 90 PRO A N 1
ATOM 724 C CA . PRO A 1 90 ? -4.233 -1.561 20.101 1.00 94.06 90 PRO A CA 1
ATOM 725 C C . PRO A 1 90 ? -4.914 -0.357 20.768 1.00 94.06 90 PRO A C 1
ATOM 727 O O . PRO A 1 90 ? -6.108 -0.370 21.041 1.00 94.06 90 PRO A O 1
ATOM 730 N N . HIS A 1 91 ? -4.160 0.720 20.991 1.00 92.38 91 HIS A N 1
ATOM 731 C CA . HIS A 1 91 ? -4.658 1.984 21.530 1.00 92.38 91 HIS A CA 1
ATOM 732 C C . HIS A 1 91 ? -5.384 2.865 20.491 1.00 92.38 91 HIS A C 1
ATOM 734 O O . HIS A 1 91 ? -5.836 3.950 20.849 1.00 92.38 91 HIS A O 1
ATOM 740 N N . LEU A 1 92 ? -5.474 2.420 19.231 1.00 92.88 92 LEU A N 1
ATOM 741 C CA . LEU A 1 92 ? -6.128 3.085 18.092 1.00 92.88 92 LEU A CA 1
ATOM 742 C C . LEU A 1 92 ? -7.150 2.159 17.396 1.00 92.88 92 LEU A C 1
ATOM 744 O O . LEU A 1 92 ? -7.350 2.238 16.184 1.00 92.88 92 LEU A O 1
ATOM 748 N N . GLY A 1 93 ? -7.732 1.216 18.145 1.00 91.94 93 GLY A N 1
ATOM 749 C CA . GLY A 1 93 ? -8.770 0.304 17.650 1.00 91.94 93 GLY A CA 1
ATOM 750 C C . GLY A 1 93 ? -8.266 -0.922 16.877 1.00 91.94 93 GLY A C 1
ATOM 751 O O . GLY A 1 93 ? -9.052 -1.834 16.621 1.00 91.94 93 GLY A O 1
ATOM 752 N N . GLY A 1 94 ? -6.969 -0.996 16.570 1.00 96.81 94 GLY A N 1
ATOM 753 C CA . GLY A 1 94 ? -6.377 -2.059 15.757 1.00 96.81 94 GLY A CA 1
ATOM 754 C C . GLY A 1 94 ? -5.717 -1.518 14.486 1.00 96.81 94 GLY A C 1
ATOM 755 O O . GLY A 1 94 ? -6.026 -0.417 14.036 1.00 96.81 94 GLY A O 1
ATOM 756 N N . GLY A 1 95 ? -4.818 -2.292 13.884 1.00 97.44 95 GLY A N 1
ATOM 757 C CA . GLY A 1 95 ? -4.260 -2.016 12.565 1.00 97.44 95 GLY A CA 1
ATOM 758 C C . GLY A 1 95 ? -5.245 -2.403 11.474 1.00 97.44 95 GLY A C 1
ATOM 759 O O . GLY A 1 95 ? -5.815 -3.496 11.506 1.00 97.44 95 GLY A O 1
ATOM 760 N N . HIS A 1 96 ? -5.409 -1.520 10.493 1.00 98.06 96 HIS A N 1
ATOM 761 C CA . HIS A 1 96 ? -6.262 -1.748 9.335 1.00 98.06 96 HIS A CA 1
ATOM 762 C C . HIS A 1 96 ? -5.497 -1.351 8.081 1.00 98.06 96 HIS A C 1
ATOM 764 O O . HIS A 1 96 ? -5.359 -0.172 7.755 1.00 98.06 96 HIS A O 1
ATOM 770 N N . LEU A 1 97 ? -4.938 -2.359 7.416 1.00 97.94 97 LEU A N 1
ATOM 771 C CA . LEU A 1 97 ? -4.001 -2.182 6.317 1.00 97.94 97 LEU A CA 1
ATOM 772 C C . LEU A 1 97 ? -4.592 -2.672 5.000 1.00 97.94 97 LEU A C 1
ATOM 774 O O . LEU A 1 97 ? -5.419 -3.587 4.970 1.00 97.94 97 LEU A O 1
ATOM 778 N N . TYR A 1 98 ? -4.101 -2.099 3.906 1.00 98.38 98 TYR A N 1
ATOM 779 C CA . TYR A 1 98 ? -4.385 -2.575 2.556 1.00 98.38 98 TYR A CA 1
ATOM 780 C C . TYR A 1 98 ? -3.087 -2.801 1.803 1.00 98.38 98 TYR A C 1
ATOM 782 O O . TYR A 1 98 ? -2.167 -1.997 1.903 1.00 98.38 98 TYR A O 1
ATOM 790 N N . THR A 1 99 ? -3.044 -3.861 1.008 1.00 98.12 99 THR A N 1
ATOM 791 C CA . THR A 1 99 ? -1.954 -4.147 0.075 1.00 98.12 99 THR A CA 1
ATOM 792 C C . THR A 1 99 ? -2.547 -4.330 -1.307 1.00 98.12 99 THR A C 1
ATOM 794 O O . THR A 1 99 ? -3.417 -5.177 -1.477 1.00 98.12 99 THR A O 1
ATOM 797 N N . VAL A 1 100 ? -2.068 -3.586 -2.298 1.00 97.94 100 VAL A N 1
ATOM 798 C CA . VAL A 1 100 ? -2.466 -3.696 -3.704 1.00 97.94 100 VAL A CA 1
ATOM 799 C C . VAL A 1 100 ? -1.217 -3.979 -4.528 1.00 97.94 100 VAL A C 1
ATOM 801 O O . VAL A 1 100 ? -0.337 -3.133 -4.640 1.00 97.94 100 VAL A O 1
ATOM 804 N N . GLY A 1 101 ? -1.123 -5.185 -5.075 1.00 97.06 101 GLY A N 1
ATOM 805 C CA . GLY A 1 101 ? -0.106 -5.574 -6.042 1.00 97.06 101 GLY A CA 1
ATOM 806 C C . GLY A 1 101 ? -0.611 -5.386 -7.467 1.00 97.06 101 GLY A C 1
ATOM 807 O O . GLY A 1 101 ? -1.753 -5.736 -7.762 1.00 97.06 101 GLY A O 1
ATOM 808 N N . ILE A 1 102 ? 0.247 -4.875 -8.344 1.00 95.81 102 ILE A N 1
ATOM 809 C CA . ILE A 1 102 ? -0.003 -4.698 -9.774 1.00 95.81 102 ILE A CA 1
ATOM 810 C C . ILE A 1 102 ? 1.185 -5.270 -10.546 1.00 95.81 102 ILE A C 1
ATOM 812 O O . ILE A 1 102 ? 2.341 -5.009 -10.206 1.00 95.81 102 ILE A O 1
ATOM 816 N N . GLU A 1 103 ? 0.896 -6.031 -11.593 1.00 93.88 103 GLU A N 1
ATOM 817 C CA . GLU A 1 103 ? 1.880 -6.493 -12.570 1.00 93.88 103 GLU A CA 1
ATOM 818 C C . GLU A 1 103 ? 1.763 -5.661 -13.847 1.00 93.88 103 GLU A C 1
ATOM 820 O O . GLU A 1 103 ? 0.664 -5.353 -14.319 1.00 93.88 103 GLU A O 1
ATOM 825 N N . ARG A 1 104 ? 2.917 -5.254 -14.376 1.00 90.38 104 ARG A N 1
ATOM 826 C CA . ARG A 1 104 ? 3.044 -4.542 -15.646 1.00 90.38 104 ARG A CA 1
ATOM 827 C C . ARG A 1 104 ? 4.098 -5.218 -16.500 1.00 90.38 104 ARG A C 1
ATOM 8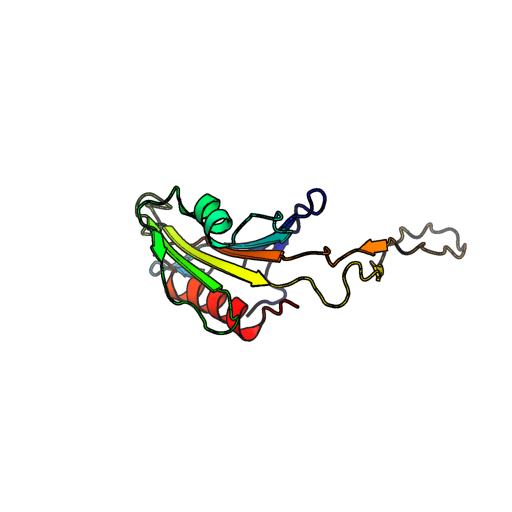29 O O . ARG A 1 104 ? 5.137 -5.647 -15.990 1.00 90.38 104 ARG A O 1
ATOM 836 N N . ASP A 1 105 ? 3.831 -5.273 -17.797 1.00 87.50 105 ASP A N 1
ATOM 837 C CA . ASP A 1 105 ? 4.830 -5.667 -18.780 1.00 87.50 105 ASP A CA 1
ATOM 838 C C . ASP A 1 105 ? 6.002 -4.679 -18.799 1.00 87.50 105 ASP A C 1
ATOM 840 O O . ASP A 1 105 ? 5.976 -3.628 -18.155 1.00 87.50 105 ASP A O 1
ATOM 844 N N . SER A 1 106 ? 7.066 -5.046 -19.513 1.00 81.88 106 SER A N 1
ATOM 845 C CA . SER A 1 106 ? 8.199 -4.140 -19.692 1.00 81.88 106 SER A CA 1
ATOM 846 C C . SER A 1 106 ? 7.724 -2.814 -20.301 1.00 81.88 106 SER A C 1
ATOM 848 O O . SER A 1 106 ? 6.959 -2.859 -21.266 1.00 81.88 106 SER A O 1
ATOM 850 N N . PRO A 1 107 ? 8.212 -1.657 -19.812 1.00 75.94 107 PRO A N 1
ATOM 851 C CA . PRO A 1 107 ? 7.924 -0.366 -20.431 1.00 75.94 107 PRO A CA 1
ATOM 852 C C . PRO A 1 107 ? 8.327 -0.364 -21.910 1.00 75.94 107 PRO A C 1
ATOM 854 O O . PRO A 1 107 ? 9.326 -1.000 -22.258 1.00 75.94 107 PRO A O 1
ATOM 857 N N . GLU A 1 108 ? 7.596 0.376 -22.753 1.00 71.50 108 GLU A N 1
ATOM 858 C CA . GLU A 1 108 ? 7.877 0.481 -24.197 1.00 71.50 108 GLU A CA 1
ATOM 859 C C . GLU A 1 108 ? 9.272 1.070 -24.472 1.00 71.50 108 GLU A C 1
ATOM 861 O O . GLU A 1 108 ? 10.019 0.518 -25.278 1.00 71.50 108 GLU A O 1
ATOM 866 N N . ASP A 1 109 ? 9.672 2.111 -23.726 1.00 68.81 109 ASP A N 1
ATOM 867 C CA . ASP A 1 109 ? 11.025 2.684 -23.786 1.00 68.81 109 ASP A CA 1
ATOM 868 C C . ASP A 1 109 ? 11.776 2.478 -22.457 1.00 68.81 109 ASP A C 1
ATOM 870 O O . ASP A 1 109 ? 11.791 3.373 -21.596 1.00 68.81 109 ASP A O 1
ATOM 874 N N . PRO A 1 110 ? 12.403 1.312 -22.227 1.00 63.28 110 PRO A N 1
ATOM 875 C CA . PRO A 1 110 ? 13.234 1.102 -21.052 1.00 63.28 110 PRO A CA 1
ATOM 876 C C . PRO A 1 110 ? 14.533 1.918 -21.158 1.00 63.28 110 PRO A C 1
ATOM 878 O O . PRO A 1 110 ? 15.094 2.096 -22.236 1.00 63.28 110 PRO A O 1
ATOM 881 N N . GLY A 1 111 ? 15.049 2.405 -20.027 1.00 56.00 111 GLY A N 1
ATOM 882 C CA . GLY A 1 111 ? 16.307 3.157 -19.998 1.00 56.00 111 GLY A CA 1
ATOM 883 C C . GLY A 1 111 ? 16.224 4.611 -20.476 1.00 56.00 111 GLY A C 1
ATOM 884 O O . GLY A 1 111 ? 17.273 5.197 -20.748 1.00 56.00 111 GLY A O 1
ATOM 885 N N . LEU A 1 112 ? 15.023 5.208 -20.546 1.00 51.56 112 LEU A N 1
ATOM 886 C CA . LEU A 1 112 ? 14.864 6.634 -20.850 1.00 51.56 112 LEU A CA 1
ATOM 887 C C . LEU A 1 112 ? 15.766 7.476 -19.931 1.00 51.56 112 LEU A C 1
ATOM 889 O O . LEU A 1 112 ? 15.665 7.406 -18.700 1.00 51.56 112 LEU A O 1
ATOM 893 N N . LEU A 1 113 ? 16.656 8.245 -20.559 1.00 52.94 113 LEU A N 1
ATOM 894 C CA . LEU A 1 113 ? 17.537 9.192 -19.892 1.00 52.94 113 LEU A CA 1
ATOM 895 C C . LEU A 1 113 ? 16.708 10.408 -19.497 1.00 52.94 113 LEU A C 1
ATOM 897 O O . LEU A 1 113 ? 16.273 11.169 -20.360 1.00 52.94 113 LEU A O 1
ATOM 901 N N . LEU A 1 114 ? 16.494 10.587 -18.198 1.00 52.16 114 LEU A N 1
ATOM 902 C CA . LEU A 1 114 ? 15.936 11.824 -17.677 1.00 52.16 114 LEU A CA 1
ATOM 903 C C . LEU A 1 114 ? 17.076 12.726 -17.216 1.00 52.16 114 LEU A C 1
ATOM 905 O O . LEU A 1 114 ? 18.024 12.297 -16.553 1.00 52.16 114 LEU A O 1
ATOM 909 N N . GLU A 1 115 ? 16.987 13.997 -17.590 1.00 43.59 115 GLU A N 1
ATOM 910 C CA . GLU A 1 115 ? 17.883 15.017 -17.071 1.00 43.59 115 GLU A CA 1
ATOM 911 C C . GLU A 1 115 ? 17.451 15.355 -15.644 1.00 43.59 115 GLU A C 1
ATOM 913 O O . GLU A 1 115 ? 16.346 15.846 -15.409 1.00 43.59 115 GLU A O 1
ATOM 918 N N . GLN A 1 116 ? 18.313 15.080 -14.666 1.00 48.12 116 GLN A N 1
ATOM 919 C CA . GLN A 1 116 ? 18.079 15.532 -13.301 1.00 48.12 116 GLN A CA 1
ATOM 920 C C . GLN A 1 116 ? 18.617 16.963 -13.152 1.00 48.12 116 GLN A C 1
ATOM 922 O O . GLN A 1 116 ? 19.809 17.178 -13.399 1.00 48.12 116 GLN A O 1
ATOM 927 N N . PRO A 1 117 ? 17.800 17.948 -12.727 1.00 47.47 117 PRO A N 1
ATOM 928 C CA . PRO A 1 117 ? 18.305 19.285 -12.453 1.00 47.47 117 PRO A CA 1
ATOM 929 C C . PRO A 1 117 ? 19.330 19.210 -11.317 1.00 47.47 117 PRO A C 1
ATOM 931 O O . PRO A 1 117 ? 19.015 18.841 -10.185 1.00 47.47 117 PRO A O 1
ATOM 934 N N . VAL A 1 118 ? 20.585 19.533 -11.629 1.00 51.03 118 VAL A N 1
AT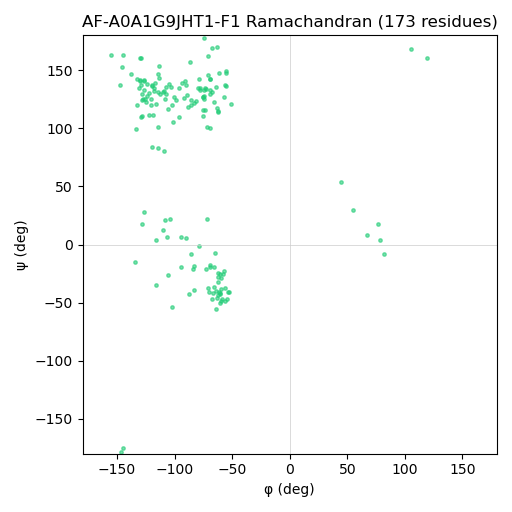OM 935 C CA . VAL A 1 118 ? 21.667 19.601 -10.644 1.00 51.03 118 VAL A CA 1
ATOM 936 C C . VAL A 1 118 ? 21.651 20.991 -10.019 1.00 51.03 118 VAL A C 1
ATOM 938 O O . VAL A 1 118 ? 21.845 21.990 -10.711 1.00 51.03 118 VAL A O 1
ATOM 941 N N . VAL A 1 119 ? 21.460 21.066 -8.699 1.00 54.69 119 VAL A N 1
ATOM 942 C CA . VAL A 1 119 ? 21.667 22.313 -7.951 1.00 54.69 119 VAL A CA 1
ATOM 943 C C . VAL A 1 119 ? 23.169 22.573 -7.886 1.00 54.69 119 VAL A C 1
ATOM 945 O O . VAL A 1 119 ? 23.899 21.947 -7.118 1.00 54.69 119 VAL A O 1
ATOM 948 N N . LEU A 1 120 ? 23.646 23.480 -8.732 1.00 54.00 120 LEU A N 1
ATOM 949 C CA . LEU A 1 120 ? 25.034 23.916 -8.716 1.00 54.00 120 LEU A CA 1
ATOM 950 C C . LEU A 1 120 ? 25.275 24.854 -7.528 1.00 54.00 120 LEU A C 1
ATOM 952 O O . LEU A 1 120 ? 24.614 25.884 -7.396 1.00 54.00 120 LEU A O 1
ATOM 956 N N . GLN A 1 121 ? 26.277 24.552 -6.700 1.00 55.25 121 GLN A N 1
ATOM 957 C CA . GLN A 1 121 ? 26.842 25.554 -5.798 1.00 55.25 121 GLN A CA 1
ATOM 958 C C . GLN A 1 121 ? 27.603 26.581 -6.645 1.00 55.25 121 GLN A C 1
ATOM 960 O O . GLN A 1 121 ? 28.720 26.320 -7.095 1.00 55.25 121 GLN A O 1
ATOM 965 N N . MET A 1 122 ? 26.987 27.736 -6.907 1.00 55.88 122 MET A N 1
ATOM 966 C CA . MET A 1 122 ? 27.657 28.828 -7.612 1.00 55.88 122 MET A CA 1
ATOM 967 C C . MET A 1 122 ? 28.840 29.312 -6.770 1.00 55.88 122 MET A C 1
ATOM 969 O O . MET A 1 122 ? 28.659 29.814 -5.660 1.00 55.88 122 MET A O 1
ATOM 973 N N . LYS A 1 123 ? 30.066 29.182 -7.285 1.00 57.22 123 LYS A N 1
ATOM 974 C CA . LYS A 1 123 ? 31.206 29.902 -6.709 1.00 57.22 123 LYS A CA 1
ATOM 975 C C . LYS A 1 123 ? 31.095 31.376 -7.128 1.00 57.22 123 LYS A C 1
ATOM 977 O O . LYS A 1 123 ? 30.835 31.680 -8.289 1.00 57.22 123 LYS A O 1
ATOM 982 N N . ALA A 1 124 ? 31.261 32.291 -6.174 1.00 57.47 124 ALA A N 1
ATOM 983 C CA . ALA A 1 124 ? 30.991 33.731 -6.305 1.00 57.47 124 ALA A CA 1
ATOM 984 C C . ALA A 1 124 ? 31.996 34.520 -7.179 1.00 57.47 124 ALA A C 1
ATOM 986 O O . ALA A 1 124 ? 32.154 35.725 -7.022 1.00 57.47 124 ALA A O 1
ATOM 987 N N . ASN A 1 125 ? 32.719 33.859 -8.078 1.00 61.31 125 ASN A N 1
ATOM 988 C CA . ASN A 1 125 ? 33.871 34.405 -8.796 1.00 61.31 125 ASN A CA 1
ATOM 989 C C . ASN A 1 125 ? 33.605 34.689 -10.287 1.00 61.31 125 ASN A C 1
ATOM 991 O O . ASN A 1 125 ? 34.546 34.794 -11.067 1.00 61.31 125 ASN A O 1
ATOM 995 N N . GLY A 1 126 ? 32.338 34.849 -10.690 1.00 58.44 126 GLY A N 1
ATOM 996 C CA . GLY A 1 126 ? 31.965 35.416 -11.997 1.00 58.44 126 GLY A CA 1
ATOM 997 C C . GLY A 1 126 ? 32.330 34.575 -13.228 1.00 58.44 126 GLY A C 1
ATOM 998 O O . GLY A 1 126 ? 32.176 35.044 -14.352 1.00 58.44 126 GLY A O 1
ATOM 999 N N . GLN A 1 127 ? 32.805 33.340 -13.045 1.00 58.00 127 GLN A N 1
ATOM 1000 C CA . GLN A 1 127 ? 33.122 32.425 -14.140 1.00 58.00 127 GLN A CA 1
ATOM 1001 C C . GLN A 1 127 ? 31.900 31.586 -14.520 1.00 58.00 127 GLN A C 1
ATOM 1003 O O . GLN A 1 127 ? 31.280 30.939 -13.671 1.00 58.00 127 GLN A O 1
ATOM 1008 N N . MET A 1 128 ? 31.579 31.574 -15.816 1.00 52.59 128 MET A N 1
ATOM 1009 C CA . MET A 1 128 ? 30.496 30.767 -16.371 1.00 52.59 128 MET A CA 1
ATOM 1010 C C . MET A 1 128 ? 30.808 29.283 -16.149 1.00 52.59 128 MET A C 1
ATOM 1012 O O . MET A 1 128 ? 31.796 28.758 -16.660 1.00 52.59 128 MET A O 1
ATOM 1016 N N . THR A 1 129 ? 29.995 28.619 -15.332 1.00 56.03 129 THR A N 1
ATOM 1017 C CA . THR A 1 129 ? 30.154 27.205 -14.976 1.00 56.03 129 THR A CA 1
ATOM 1018 C C . THR A 1 129 ? 29.053 26.401 -15.654 1.00 56.03 129 THR A C 1
ATOM 1020 O O . THR A 1 129 ? 27.874 26.701 -15.496 1.00 56.03 129 THR A O 1
ATOM 1023 N N . TYR A 1 130 ? 29.434 25.379 -16.421 1.00 58.31 130 TYR A N 1
ATOM 1024 C CA . TYR A 1 130 ? 28.493 24.457 -17.053 1.00 58.31 130 TYR A CA 1
ATOM 1025 C C . TYR A 1 130 ? 28.251 23.263 -16.120 1.00 58.31 130 TYR A C 1
ATOM 1027 O O . TYR A 1 130 ? 29.206 22.611 -15.693 1.00 58.31 130 TYR A O 1
ATOM 1035 N N . ALA A 1 131 ? 26.989 22.962 -15.805 1.00 53.50 131 ALA A N 1
ATOM 1036 C CA . ALA A 1 131 ? 26.629 21.686 -15.189 1.00 53.50 131 ALA A CA 1
ATOM 1037 C C . ALA A 1 131 ? 26.726 20.579 -16.240 1.00 53.50 131 ALA A C 1
ATOM 1039 O O . ALA A 1 131 ? 26.194 20.720 -17.340 1.00 53.50 131 ALA A O 1
ATOM 1040 N N . ARG A 1 132 ? 27.330 19.443 -15.885 1.00 48.50 132 ARG A N 1
ATOM 1041 C CA . ARG A 1 132 ? 27.092 18.200 -16.621 1.00 48.50 132 ARG A CA 1
ATOM 1042 C C . ARG A 1 132 ? 25.803 17.598 -16.068 1.00 48.50 132 ARG A C 1
ATOM 1044 O O . ARG A 1 132 ? 25.726 17.369 -14.863 1.00 48.50 132 ARG A O 1
ATOM 1051 N N . ALA A 1 133 ? 24.804 17.379 -16.921 1.00 49.38 133 ALA A N 1
ATOM 1052 C CA . ALA A 1 133 ? 23.600 16.662 -16.519 1.00 49.38 133 ALA A CA 1
ATOM 1053 C C . ALA A 1 133 ? 24.002 15.281 -15.980 1.00 49.38 133 ALA A C 1
ATOM 1055 O O . ALA A 1 133 ? 24.740 14.541 -16.640 1.00 49.38 133 ALA A O 1
ATOM 1056 N N . ASN A 1 134 ? 23.547 14.946 -14.773 1.00 45.91 134 ASN A N 1
ATOM 1057 C CA . ASN A 1 134 ? 23.638 13.576 -14.290 1.00 45.91 134 ASN A CA 1
ATOM 1058 C C . ASN A 1 134 ? 22.563 12.764 -15.012 1.00 45.91 134 ASN A C 1
ATOM 1060 O O . ASN A 1 134 ? 21.395 13.148 -15.022 1.00 45.91 134 ASN A O 1
ATOM 1064 N N . GLN A 1 135 ? 22.973 11.658 -15.629 1.00 44.47 135 GLN A N 1
ATOM 1065 C CA . GLN A 1 135 ? 22.051 10.713 -16.245 1.00 44.47 135 GLN A CA 1
ATOM 1066 C C . GLN A 1 135 ? 21.342 9.934 -15.137 1.00 44.47 135 GLN A C 1
ATOM 1068 O O . GLN A 1 135 ? 21.992 9.180 -14.411 1.00 44.47 135 GLN A O 1
ATOM 1073 N N . SER A 1 136 ? 20.025 10.085 -15.013 1.00 49.12 136 SER A N 1
ATOM 1074 C CA . SER A 1 136 ? 19.199 9.117 -14.297 1.00 49.12 136 SER A CA 1
ATOM 1075 C C . SER A 1 136 ? 18.481 8.250 -15.330 1.00 49.12 136 SER A C 1
ATOM 1077 O O . SER A 1 136 ? 17.764 8.737 -16.203 1.00 49.12 136 SER A O 1
ATOM 1079 N N . GLN A 1 137 ? 18.722 6.941 -15.287 1.00 53.16 137 GLN A N 1
ATOM 1080 C CA . GLN A 1 137 ? 17.882 5.983 -16.003 1.00 53.16 137 GLN A CA 1
ATOM 1081 C C . GLN A 1 137 ? 16.667 5.746 -15.113 1.00 53.16 137 GLN A C 1
ATOM 1083 O O . GLN A 1 137 ? 16.844 5.401 -13.953 1.00 53.16 137 GLN A O 1
ATOM 1088 N N . ASN A 1 138 ? 15.442 5.955 -15.589 1.00 55.94 138 ASN A N 1
ATOM 1089 C CA . ASN A 1 138 ? 14.269 5.894 -14.696 1.00 55.94 138 ASN A CA 1
ATOM 1090 C C . ASN A 1 138 ? 13.278 4.775 -15.035 1.00 55.94 138 ASN A C 1
ATOM 1092 O O . ASN A 1 138 ? 12.246 4.645 -14.386 1.00 55.94 138 ASN A O 1
ATOM 1096 N N . ARG A 1 139 ? 13.604 3.941 -16.029 1.00 66.50 139 ARG A N 1
ATOM 1097 C CA . ARG A 1 139 ? 12.770 2.818 -16.470 1.00 66.50 139 ARG A CA 1
ATOM 1098 C C . ARG A 1 139 ? 13.600 1.545 -16.508 1.00 66.50 139 ARG A C 1
ATOM 1100 O O . ARG A 1 139 ? 14.504 1.421 -17.335 1.00 66.50 139 ARG A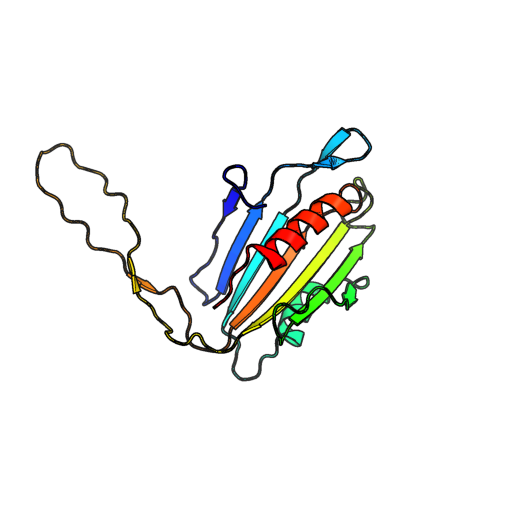 O 1
ATOM 1107 N N . PHE A 1 140 ? 13.323 0.615 -15.597 1.00 71.50 140 PHE A N 1
ATOM 1108 C CA . PHE A 1 140 ? 13.986 -0.682 -15.615 1.00 71.50 140 PHE A CA 1
ATOM 1109 C C . PHE A 1 140 ? 13.449 -1.529 -16.781 1.0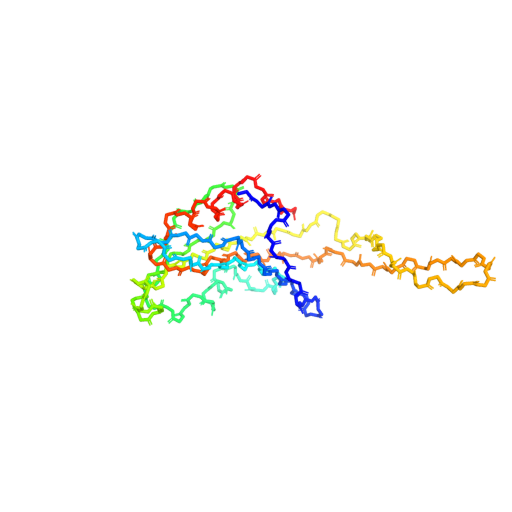0 71.50 140 PHE A C 1
ATOM 1111 O O . PHE A 1 140 ? 12.235 -1.597 -16.948 1.00 71.50 140 PHE A O 1
ATOM 1118 N N . PRO A 1 141 ? 14.313 -2.190 -17.574 1.00 74.00 141 PRO A N 1
ATOM 1119 C CA . PRO A 1 141 ? 13.848 -3.175 -18.542 1.00 74.00 141 PRO A CA 1
ATOM 1120 C C . PRO A 1 141 ? 13.305 -4.418 -17.828 1.00 74.00 141 PRO A C 1
ATOM 1122 O O . PRO A 1 141 ? 13.900 -4.872 -16.841 1.00 74.00 141 PRO A O 1
ATOM 1125 N N . GLY A 1 142 ? 12.236 -4.994 -18.381 1.00 82.31 142 GLY A N 1
ATOM 1126 C CA . GLY A 1 142 ? 11.596 -6.214 -17.891 1.00 82.31 142 GLY A CA 1
ATOM 1127 C C . GLY A 1 142 ? 10.268 -5.961 -17.179 1.00 82.31 142 GLY A C 1
ATOM 1128 O O . GLY A 1 142 ? 9.924 -4.829 -16.858 1.00 82.31 142 GLY A O 1
ATOM 1129 N N . LYS A 1 143 ? 9.526 -7.044 -16.936 1.00 89.69 143 LYS A N 1
ATOM 1130 C CA . LYS A 1 143 ? 8.263 -7.035 -16.188 1.00 89.69 143 LYS A CA 1
ATOM 1131 C C . LYS A 1 143 ? 8.463 -6.415 -14.804 1.00 89.69 143 LYS A C 1
ATOM 1133 O O . LYS A 1 143 ? 9.437 -6.739 -14.120 1.00 89.69 143 LYS A O 1
ATOM 1138 N N . ILE A 1 144 ? 7.542 -5.556 -14.380 1.00 89.31 144 ILE A N 1
ATOM 1139 C CA . ILE A 1 144 ? 7.640 -4.832 -13.111 1.00 89.31 144 ILE A CA 1
ATOM 1140 C C . ILE A 1 144 ? 6.479 -5.226 -12.201 1.00 89.31 144 ILE A C 1
ATOM 1142 O O . ILE A 1 144 ? 5.315 -5.230 -12.602 1.00 89.31 144 ILE A O 1
ATOM 1146 N N . PHE A 1 145 ? 6.807 -5.533 -10.948 1.00 93.44 145 PHE A N 1
ATOM 1147 C CA . PHE A 1 145 ? 5.828 -5.651 -9.876 1.00 93.44 145 PHE A CA 1
ATOM 1148 C C . PHE A 1 145 ? 5.801 -4.365 -9.073 1.00 93.44 145 PHE A C 1
ATOM 1150 O O . PHE A 1 145 ? 6.825 -3.944 -8.530 1.00 93.44 145 PHE A O 1
ATOM 1157 N N . TYR A 1 146 ? 4.614 -3.785 -8.961 1.00 93.62 146 TYR A N 1
ATOM 1158 C CA . TYR A 1 146 ? 4.337 -2.671 -8.074 1.00 93.62 146 TYR A CA 1
ATOM 1159 C C . TYR A 1 146 ? 3.500 -3.158 -6.902 1.00 93.62 146 TYR A C 1
ATOM 1161 O O . TYR A 1 146 ? 2.538 -3.900 -7.082 1.00 93.62 146 TYR A O 1
ATOM 1169 N N . VAL A 1 147 ? 3.845 -2.730 -5.696 1.00 95.44 147 VAL A N 1
ATOM 1170 C CA . VAL A 1 147 ? 3.056 -2.963 -4.493 1.00 95.44 147 VAL A CA 1
ATOM 1171 C C . VAL A 1 147 ? 2.811 -1.639 -3.800 1.00 95.44 147 VAL A C 1
ATOM 1173 O O . VAL A 1 147 ? 3.745 -0.918 -3.463 1.00 95.44 147 VAL A O 1
ATOM 1176 N N . PHE A 1 148 ? 1.539 -1.357 -3.561 1.00 96.38 148 PHE A N 1
ATOM 1177 C CA . PHE A 1 148 ? 1.051 -0.209 -2.822 1.00 96.38 148 PHE A CA 1
ATOM 1178 C C . PHE A 1 148 ? 0.486 -0.687 -1.497 1.00 96.38 148 PHE A C 1
ATOM 1180 O O . PHE A 1 148 ? -0.316 -1.619 -1.462 1.00 96.38 148 PHE A O 1
ATOM 1187 N N . LEU A 1 149 ? 0.888 -0.052 -0.410 1.00 96.75 149 LEU A N 1
ATOM 1188 C CA . LEU A 1 149 ? 0.452 -0.389 0.934 1.00 96.75 149 LEU A CA 1
ATOM 1189 C C . LEU A 1 149 ? -0.159 0.842 1.581 1.00 96.75 149 LEU A C 1
ATOM 1191 O O . LEU A 1 149 ? 0.405 1.927 1.476 1.00 96.75 149 LEU A O 1
ATOM 1195 N N . LEU A 1 150 ? -1.266 0.651 2.283 1.00 98.00 150 LEU A N 1
ATOM 1196 C CA . LEU A 1 150 ? -1.792 1.590 3.260 1.00 98.00 150 LEU A CA 1
ATOM 1197 C C . LEU A 1 150 ? -1.523 1.013 4.649 1.00 98.00 150 LEU A C 1
ATOM 1199 O O . LEU A 1 150 ? -2.063 -0.039 4.987 1.00 98.00 150 LEU A O 1
ATOM 1203 N N . ASP A 1 151 ? -0.709 1.707 5.437 1.00 96.94 151 ASP A N 1
ATOM 1204 C CA . ASP A 1 151 ? -0.482 1.440 6.857 1.00 96.94 151 ASP A CA 1
ATOM 1205 C C . ASP A 1 151 ? -1.286 2.445 7.686 1.00 96.94 151 ASP A C 1
ATOM 1207 O O . ASP A 1 151 ? -0.980 3.642 7.721 1.00 96.94 151 ASP A O 1
ATOM 1211 N N . SER A 1 152 ? -2.379 1.961 8.279 1.00 97.62 1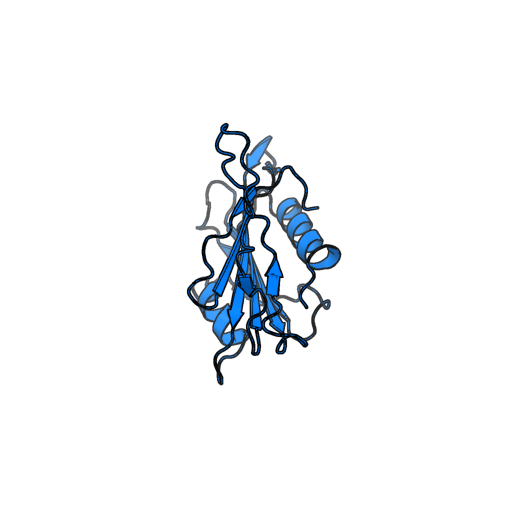52 SER A N 1
ATOM 1212 C CA . SER A 1 152 ? -3.350 2.755 9.028 1.00 97.62 152 SER A CA 1
ATOM 1213 C C . SER A 1 152 ? -3.954 1.951 10.187 1.00 97.62 152 SER A C 1
ATOM 1215 O O . SER A 1 152 ? -3.591 0.798 10.440 1.00 97.62 152 SER A O 1
ATOM 1217 N N . CYS A 1 153 ? -4.880 2.571 10.914 1.00 96.88 153 CYS A N 1
ATOM 1218 C CA . CYS A 1 153 ? -5.588 1.980 12.042 1.00 96.88 153 CYS A CA 1
ATOM 1219 C C . CYS A 1 153 ? -7.105 2.140 11.904 1.00 96.88 153 CYS A C 1
ATOM 1221 O O . CYS A 1 153 ? -7.588 3.022 11.191 1.00 96.88 153 CYS A O 1
ATOM 1223 N N . GLU A 1 154 ? -7.845 1.312 12.637 1.00 96.81 154 GLU A N 1
ATOM 1224 C CA . GLU A 1 154 ? -9.312 1.248 12.605 1.00 96.81 154 GLU A CA 1
ATOM 1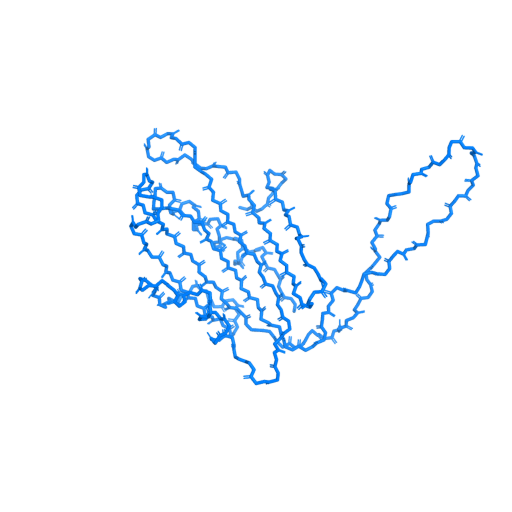225 C C . GLU A 1 154 ? -9.960 2.611 12.914 1.00 96.81 154 GLU A C 1
ATOM 1227 O O . GLU A 1 154 ? -10.939 3.004 12.283 1.00 96.81 154 GLU A O 1
ATOM 1232 N N . ASP A 1 155 ? -9.374 3.380 13.837 1.00 95.94 155 ASP A N 1
ATOM 1233 C CA . ASP A 1 155 ? -9.882 4.685 14.283 1.00 95.94 155 ASP A CA 1
ATOM 1234 C C . ASP A 1 155 ? -10.054 5.743 13.173 1.00 95.94 155 ASP A C 1
ATOM 1236 O O . ASP A 1 155 ? -10.856 6.667 13.341 1.00 95.94 155 ASP A O 1
ATOM 1240 N N . ILE A 1 156 ? -9.294 5.636 12.076 1.00 96.62 156 ILE A N 1
ATOM 1241 C CA . ILE A 1 156 ? -9.297 6.580 10.939 1.00 96.62 156 ILE A CA 1
ATOM 1242 C C . ILE A 1 156 ? -9.473 5.871 9.589 1.00 96.62 156 ILE A C 1
ATOM 1244 O O . ILE A 1 156 ? -9.136 6.429 8.543 1.00 96.62 156 ILE A O 1
ATOM 1248 N N . HIS A 1 157 ? -9.953 4.623 9.613 1.00 96.31 157 HIS A N 1
ATOM 1249 C CA . HIS A 1 157 ? -9.991 3.741 8.446 1.00 96.31 157 HIS A CA 1
ATOM 1250 C C . HIS A 1 157 ? -10.710 4.360 7.247 1.00 96.31 157 HIS A C 1
ATOM 1252 O O . HIS A 1 157 ? -10.196 4.320 6.132 1.00 96.31 157 HIS A O 1
ATOM 1258 N N . GLU A 1 158 ? -11.881 4.953 7.471 1.00 95.06 158 GLU A N 1
ATOM 1259 C CA . GLU A 1 158 ? -12.709 5.491 6.393 1.00 95.06 158 GLU A CA 1
ATOM 1260 C C . GLU A 1 158 ? -11.970 6.594 5.623 1.00 95.06 158 GLU A C 1
ATOM 1262 O O . GLU A 1 158 ? -11.830 6.514 4.400 1.00 95.06 158 GLU A O 1
ATOM 1267 N N . GLN A 1 159 ? -11.403 7.573 6.337 1.00 95.62 159 GLN A N 1
ATOM 1268 C CA . GLN A 1 159 ? -10.694 8.686 5.705 1.00 95.62 159 GLN A CA 1
ATOM 1269 C C . GLN A 1 159 ? -9.358 8.259 5.087 1.00 95.62 159 GLN A C 1
ATOM 1271 O O . GLN A 1 159 ? -8.959 8.780 4.040 1.00 95.62 159 GLN A O 1
ATOM 1276 N N . SER A 1 160 ? -8.626 7.343 5.728 1.00 96.56 160 SER A N 1
ATOM 1277 C CA . SER A 1 160 ? -7.339 6.879 5.202 1.00 96.56 160 SER A CA 1
ATOM 1278 C C . SER A 1 160 ? -7.527 6.020 3.948 1.00 96.56 160 SER A C 1
ATOM 1280 O O . SER A 1 160 ? -6.810 6.211 2.960 1.00 96.56 160 SER A O 1
ATOM 1282 N N . LEU A 1 161 ? -8.542 5.148 3.928 1.00 96.69 161 LEU A N 1
ATOM 1283 C CA . LEU A 1 161 ? -8.897 4.341 2.764 1.00 96.69 161 LEU A CA 1
ATOM 1284 C C . LEU A 1 161 ? -9.411 5.199 1.607 1.00 96.69 161 LEU A C 1
ATOM 1286 O O . LEU A 1 161 ? -9.035 4.943 0.463 1.00 96.69 161 LEU A O 1
ATOM 1290 N N . GLU A 1 162 ? -10.249 6.203 1.870 1.00 95.56 162 GLU A N 1
ATOM 1291 C CA . GLU A 1 162 ? -10.736 7.110 0.827 1.00 95.56 162 GLU A CA 1
ATOM 1292 C C . GLU A 1 162 ? -9.569 7.815 0.125 1.00 95.56 162 GLU A C 1
ATOM 1294 O O . GLU A 1 162 ? -9.487 7.827 -1.108 1.00 95.56 162 GLU A O 1
ATOM 1299 N N . ASN A 1 163 ? -8.617 8.339 0.901 1.00 94.25 163 ASN A N 1
ATOM 1300 C CA . ASN A 1 163 ? -7.429 8.983 0.353 1.00 94.25 163 ASN A CA 1
ATOM 1301 C C . ASN A 1 163 ? -6.568 8.011 -0.458 1.00 94.25 163 ASN A C 1
ATOM 1303 O O . ASN A 1 163 ? -6.142 8.353 -1.564 1.00 94.25 163 ASN A O 1
ATOM 1307 N N . PHE A 1 164 ? -6.359 6.796 0.050 1.00 95.56 164 PHE A N 1
ATOM 1308 C CA . PHE A 1 164 ? -5.599 5.759 -0.645 1.00 95.56 164 PHE A CA 1
ATOM 1309 C C . PHE A 1 164 ? -6.264 5.322 -1.956 1.00 95.56 164 PHE A C 1
ATOM 1311 O O . PHE A 1 164 ? -5.606 5.281 -2.997 1.00 95.56 164 PHE A O 1
ATOM 1318 N N . ARG A 1 165 ? -7.580 5.072 -1.947 1.00 95.12 165 ARG A N 1
ATOM 1319 C CA . ARG A 1 165 ? -8.359 4.769 -3.159 1.00 95.12 165 ARG A CA 1
ATOM 1320 C C . ARG A 1 165 ? -8.283 5.912 -4.156 1.00 95.12 165 ARG A C 1
ATOM 1322 O O . ARG A 1 165 ? -7.960 5.688 -5.318 1.00 95.12 165 ARG A O 1
ATOM 1329 N N . SER A 1 166 ? -8.514 7.145 -3.705 1.00 92.75 166 SER A N 1
ATOM 1330 C CA . SER A 1 166 ? -8.440 8.313 -4.579 1.00 92.75 166 SER A CA 1
ATOM 1331 C C . SER A 1 166 ? -7.056 8.467 -5.206 1.00 92.75 166 SER A C 1
ATOM 1333 O O . SER A 1 166 ? -6.971 8.866 -6.366 1.00 92.75 166 SER A O 1
ATOM 1335 N N . PHE A 1 167 ? -5.984 8.182 -4.466 1.00 90.88 167 PHE A N 1
ATOM 1336 C CA . PHE A 1 167 ? -4.629 8.197 -5.004 1.00 90.88 167 PHE A CA 1
ATOM 1337 C C . PHE A 1 167 ? -4.457 7.125 -6.090 1.00 90.88 167 PHE A C 1
ATOM 1339 O O . PHE A 1 167 ? -4.141 7.465 -7.231 1.00 90.88 167 PHE A O 1
ATOM 1346 N N . LEU A 1 168 ? -4.742 5.857 -5.778 1.00 91.50 168 LEU A N 1
ATOM 1347 C CA . LEU A 1 168 ? -4.570 4.736 -6.710 1.00 91.50 168 LEU A CA 1
ATOM 1348 C C . LEU A 1 168 ? -5.425 4.868 -7.975 1.00 91.50 168 LEU A C 1
ATOM 1350 O O . LEU A 1 168 ? -4.964 4.605 -9.087 1.00 91.50 168 LEU A O 1
ATOM 1354 N N . GLU A 1 169 ? -6.676 5.288 -7.833 1.00 90.56 169 GLU A N 1
ATOM 1355 C CA . GLU A 1 169 ? -7.617 5.302 -8.949 1.00 90.56 169 GLU A CA 1
ATOM 1356 C C . GLU A 1 169 ? -7.472 6.555 -9.807 1.00 90.56 169 GLU A C 1
ATOM 1358 O O . GLU A 1 169 ? -7.505 6.458 -11.033 1.00 90.56 169 GLU A O 1
ATOM 1363 N N . LYS A 1 170 ? -7.243 7.722 -9.197 1.00 87.94 170 LYS A N 1
ATOM 1364 C CA . LYS A 1 170 ? -7.321 9.004 -9.916 1.00 87.94 170 LYS A CA 1
ATOM 1365 C C . LYS A 1 170 ? -5.970 9.642 -10.218 1.00 87.94 170 LYS A C 1
ATOM 1367 O O . LYS A 1 170 ? -5.894 10.420 -11.159 1.00 87.94 170 LYS A O 1
ATOM 1372 N N . GLN A 1 171 ? -4.931 9.364 -9.430 1.00 85.06 171 GLN A N 1
ATOM 1373 C CA . GLN A 1 171 ? -3.652 10.083 -9.533 1.00 85.06 171 GLN A CA 1
ATOM 1374 C C . GLN A 1 171 ? -2.487 9.196 -9.946 1.00 85.06 171 GLN A C 1
ATOM 1376 O O . GLN A 1 171 ? -1.592 9.651 -10.650 1.00 85.06 171 GLN A O 1
ATOM 1381 N N . LEU A 1 172 ? -2.490 7.939 -9.512 1.00 84.75 172 LEU A N 1
ATOM 1382 C CA . LEU A 1 172 ? -1.446 7.002 -9.874 1.00 84.75 172 LEU A CA 1
ATOM 1383 C C . LEU A 1 172 ? -1.496 6.728 -11.377 1.00 84.75 172 LEU A C 1
ATOM 1385 O O . LEU A 1 172 ? -2.506 6.260 -11.900 1.00 84.75 172 LEU A O 1
ATOM 1389 N N . ILE A 1 173 ? -0.388 6.979 -12.057 1.00 80.44 173 ILE A N 1
ATOM 1390 C CA . ILE A 1 173 ? -0.164 6.553 -13.432 1.00 80.44 173 ILE A CA 1
ATOM 1391 C C . ILE A 1 173 ? 1.069 5.660 -13.385 1.00 80.44 173 ILE A C 1
ATOM 1393 O O . ILE A 1 173 ? 2.100 6.047 -12.838 1.00 80.44 173 ILE A O 1
ATOM 1397 N N . ILE A 1 174 ? 0.916 4.444 -13.897 1.00 78.19 174 ILE A N 1
ATOM 1398 C CA . ILE A 1 174 ? 2.009 3.499 -14.087 1.00 78.19 174 ILE A CA 1
ATOM 1399 C C . ILE A 1 174 ? 2.009 3.210 -15.578 1.00 78.19 174 ILE A C 1
ATOM 1401 O O . ILE A 1 174 ? 0.983 2.768 -16.100 1.00 78.19 174 ILE A O 1
ATOM 1405 N N . GLU A 1 175 ? 3.124 3.511 -16.227 1.00 62.56 175 GLU A N 1
ATOM 1406 C CA . GLU A 1 175 ? 3.374 3.200 -17.635 1.00 62.56 175 GLU A CA 1
ATOM 1407 C C . GLU A 1 175 ? 3.880 1.760 -17.750 1.00 62.56 175 GLU A C 1
ATOM 1409 O O . GLU A 1 175 ? 4.878 1.432 -17.069 1.00 62.56 175 GLU A O 1
#

Secondary structure (DSSP, 8-state):
---TTSEEE----TTSEEEEEEEPPPEE-TTS-EE--EEEEEEEEPPTT--HHHHHHHHHTT-TTEEEE---SSSSSEEEEEEEETTSSGGGT-EEEEEEEEEEPPPSSTT-EEEE-------SS----PPPPEEEE---SS-EEEEEEEE-BGGGHHHHHHHHHHIIIII----

Organism: NCBI:txid430522

Nearest PDB structures (foldseek):
  3j7p-assembly1_SU  TM=1.926E-01  e=8.788E+00  Sus scrofa

Sequence (175 aa):
MLDSTWRVDIPDYKNRQGVFVITPPTVKNKNGKDIGYTMLLMGKVAGEDEQLSGYVEKLVGKYPTRQKISFSNKYDQMIAYEIKDKNLYPHLGGGHLYTVGIERDSPEDPGLLLEQPVVLQMKANGQMTYARANQSQNRFPGKIFYVFLLDSCEDIHEQSLENFRSFLEKQLIIE